Protein AF-A0A257KZY3-F1 (afdb_monomer)

Solvent-accessible surface area (backbone atoms only — not comparable to full-atom values): 5435 Å² total; per-residue (Å²): 130,85,74,51,62,69,59,46,42,52,54,41,41,76,74,54,34,38,82,58,47,60,49,78,47,78,48,75,44,79,35,75,25,55,62,60,50,50,53,60,48,55,69,30,85,82,45,31,64,61,56,70,74,43,58,68,72,57,49,52,51,52,52,52,53,51,38,60,75,66,68,57,63,90,49,66,38,82,44,75,45,83,45,77,50,75,50,60,45,71,128

Sequence (91 aa):
AAATLPASEARWRDAGLREGRSGQSTVLRQVDSFDDYWDSGAQSNTLRPMFNALPE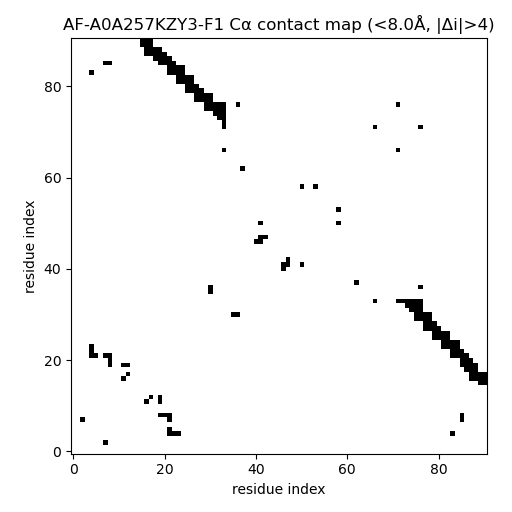PARLAVKAAVRQRLHAGDGPLPVSARATAVCGVRP

Secondary structure (DSSP, 8-state):
-PPPHHHHHHHHHHTT-EEEEEEEEEEEEEES-HHHHHHHHHT-TTTHHHHHTS-HHHHHHHHHHHHHHTT--SS-EEEEEEEEEEEEE--

Nearest PDB structures (foldseek):
  5w7k-assembly1_A  TM=6.254E-01  e=5.241E-01  Penicillium oxalicum
  2p35-assembly1_B  TM=6.653E-01  e=6.851E-01  Agrobacterium fabrum str. C58
  2p35-assembly1_A  TM=6.776E-01  e=8.957E-01  Agrobacterium fabrum str. C58
  7ebx-assembly1_A  TM=5.489E-01  e=9.340E+00  Bombyx mori

Mean predicted aligned error: 6.07 Å

Foldseek 3Di:
DDDDQVRVQVVVVVVQFPPKGKDKDKDKDKDFFLVSVVVVQCPDPVCVVVLVVDDPVVNVVVSVVVCVVQVTDGGIRIDMDMDMDMDGDHD

pLDDT: mean 89.07, std 7.34, range [48.16, 96.0]

Radius of gyration: 17.73 Å; Cα contacts (8 Å, |Δi|>4): 101; chains: 1; bounding box: 32×22×48 Å

Structure (mmCIF, N/CA/C/O backbone):
data_AF-A0A257KZY3-F1
#
_entry.id   AF-A0A257KZY3-F1
#
loop_
_atom_site.group_PDB
_atom_site.id
_atom_site.type_symbol
_atom_site.label_atom_id
_atom_site.label_alt_id
_atom_site.label_comp_id
_atom_site.label_asym_id
_atom_site.label_entity_id
_atom_site.label_seq_id
_atom_site.pdbx_PDB_ins_code
_atom_site.Cartn_x
_atom_site.Cartn_y
_atom_site.Cartn_z
_atom_site.occupancy
_atom_site.B_iso_or_equiv
_atom_site.auth_seq_id
_atom_site.auth_comp_id
_atom_site.auth_asym_id
_atom_site.auth_atom_id
_atom_site.pdbx_PDB_model_num
ATOM 1 N N . ALA A 1 1 ? 2.354 7.782 -7.655 1.00 48.16 1 ALA A N 1
ATOM 2 C CA . ALA A 1 1 ? 1.167 7.515 -8.496 1.00 48.16 1 ALA A CA 1
ATOM 3 C C . ALA A 1 1 ? 1.331 6.157 -9.171 1.00 48.16 1 ALA A C 1
ATOM 5 O O . ALA A 1 1 ? 2.452 5.837 -9.559 1.00 48.16 1 ALA A O 1
ATOM 6 N N . ALA A 1 2 ? 0.266 5.356 -9.281 1.00 58.53 2 ALA A N 1
ATOM 7 C CA . ALA A 1 2 ? 0.307 4.127 -10.076 1.00 58.53 2 ALA A CA 1
ATOM 8 C C . ALA A 1 2 ? 0.608 4.477 -11.544 1.00 58.53 2 ALA A C 1
ATOM 10 O O . ALA A 1 2 ? 0.090 5.471 -12.054 1.00 58.53 2 ALA A O 1
ATOM 11 N N . ALA A 1 3 ? 1.466 3.700 -12.207 1.00 64.56 3 ALA A N 1
ATOM 12 C CA . ALA A 1 3 ? 1.758 3.916 -13.620 1.00 64.56 3 ALA A CA 1
ATOM 13 C C . ALA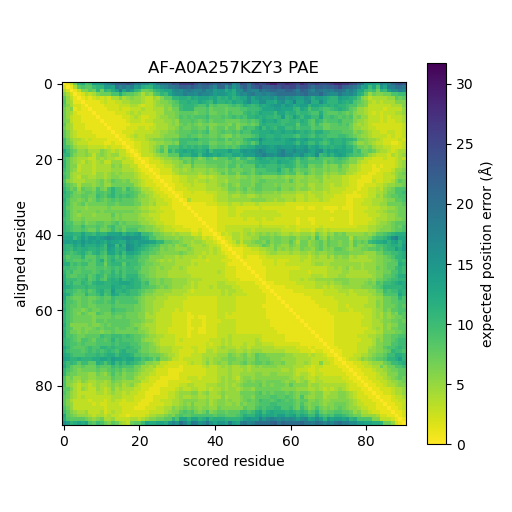 A 1 3 ? 0.509 3.631 -14.466 1.00 64.56 3 ALA A C 1
ATOM 15 O O . ALA A 1 3 ? -0.229 2.682 -14.191 1.00 64.56 3 ALA A O 1
ATOM 16 N N . THR A 1 4 ? 0.278 4.44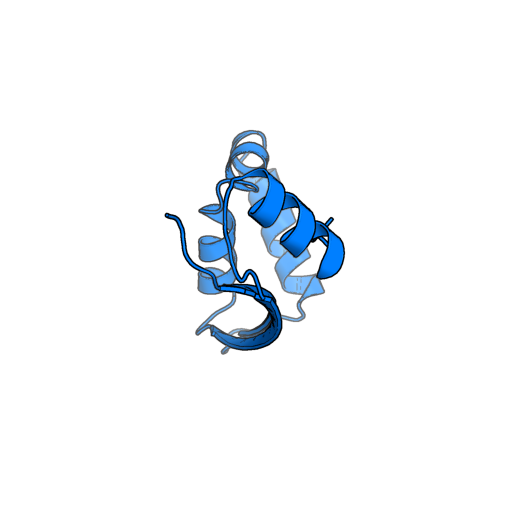0 -15.501 1.00 82.38 4 THR A N 1
ATOM 17 C CA . THR A 1 4 ? -0.724 4.116 -16.523 1.00 82.38 4 THR A CA 1
ATOM 18 C C . THR A 1 4 ? -0.297 2.856 -17.279 1.00 82.38 4 THR A C 1
ATOM 20 O O . THR A 1 4 ? 0.889 2.523 -17.308 1.00 82.38 4 THR A O 1
ATOM 23 N N . LEU A 1 5 ? -1.247 2.152 -17.903 1.00 84.12 5 LEU A N 1
ATOM 24 C CA . LEU A 1 5 ? -0.937 0.966 -18.710 1.00 84.12 5 LEU A CA 1
ATOM 25 C C . LEU A 1 5 ? 0.130 1.252 -19.791 1.00 84.12 5 LEU A C 1
ATOM 27 O O . LEU A 1 5 ? 1.133 0.541 -19.797 1.00 84.12 5 LEU A O 1
ATOM 31 N N . PRO A 1 6 ? 0.036 2.337 -20.593 1.00 83.00 6 PRO A N 1
ATOM 32 C CA . PRO A 1 6 ? 1.076 2.662 -21.574 1.00 83.00 6 PRO A CA 1
ATOM 33 C C . PRO A 1 6 ? 2.441 2.961 -20.943 1.00 83.00 6 PRO A C 1
ATOM 35 O O . PRO A 1 6 ? 3.472 2.546 -21.465 1.00 83.00 6 PRO A O 1
ATOM 38 N N . ALA A 1 7 ? 2.466 3.646 -19.794 1.00 84.81 7 ALA A N 1
ATOM 39 C CA . ALA A 1 7 ? 3.715 3.928 -19.088 1.00 84.81 7 ALA A CA 1
ATOM 40 C C . ALA A 1 7 ? 4.349 2.656 -18.501 1.00 84.81 7 ALA A C 1
ATOM 42 O O . ALA A 1 7 ? 5.572 2.556 -18.426 1.00 84.81 7 ALA A O 1
ATOM 43 N N . SER A 1 8 ? 3.530 1.686 -18.085 1.00 85.88 8 SER A N 1
ATOM 44 C CA . SER A 1 8 ? 3.987 0.365 -17.653 1.00 85.88 8 SER A CA 1
ATOM 45 C C . SER A 1 8 ? 4.620 -0.393 -18.822 1.00 85.88 8 SER A C 1
ATOM 47 O O . SER A 1 8 ? 5.762 -0.829 -18.715 1.00 85.88 8 SER A O 1
ATOM 49 N N . GLU A 1 9 ? 3.934 -0.482 -19.964 1.00 86.44 9 GLU A N 1
ATOM 50 C CA . GLU A 1 9 ? 4.443 -1.173 -21.158 1.00 86.44 9 GLU A CA 1
ATOM 51 C C . GLU A 1 9 ? 5.741 -0.568 -21.688 1.00 86.44 9 GLU A C 1
ATOM 53 O O . GLU A 1 9 ? 6.664 -1.312 -22.013 1.00 86.44 9 GLU A O 1
ATOM 58 N N . ALA A 1 10 ? 5.836 0.765 -21.735 1.00 88.06 10 ALA A N 1
ATOM 59 C CA . ALA A 1 10 ? 7.053 1.453 -22.155 1.00 88.06 10 ALA A CA 1
ATOM 60 C C . ALA A 1 10 ? 8.244 1.075 -21.262 1.00 88.06 10 ALA A C 1
ATOM 62 O O . ALA A 1 10 ? 9.266 0.624 -21.767 1.00 88.06 10 ALA A O 1
ATOM 63 N N . ARG A 1 11 ? 8.076 1.135 -19.933 1.00 90.44 11 ARG A N 1
ATOM 64 C CA . ARG A 1 11 ? 9.138 0.763 -18.982 1.00 90.44 11 ARG A CA 1
ATOM 65 C C . ARG A 1 11 ? 9.588 -0.684 -19.133 1.00 90.44 11 ARG A C 1
ATOM 67 O O . ARG A 1 11 ? 10.778 -0.965 -19.038 1.00 90.44 11 ARG A O 1
ATOM 74 N N . TRP A 1 12 ? 8.655 -1.608 -19.346 1.00 90.81 12 TRP A N 1
ATOM 75 C CA . TRP A 1 12 ? 9.008 -3.016 -19.516 1.00 90.81 12 TRP A CA 1
ATOM 76 C C . TRP A 1 12 ? 9.703 -3.285 -20.848 1.00 90.81 12 TRP A C 1
ATOM 78 O O . TRP A 1 12 ? 10.637 -4.083 -20.891 1.00 90.81 12 TRP A O 1
ATOM 88 N N . ARG A 1 13 ? 9.313 -2.577 -21.912 1.00 89.81 13 ARG A N 1
ATOM 89 C CA . ARG A 1 13 ? 10.009 -2.623 -23.201 1.00 89.81 13 ARG A CA 1
ATOM 90 C C . ARG A 1 13 ? 11.438 -2.093 -23.088 1.00 89.81 13 ARG A C 1
ATOM 92 O O . ARG A 1 13 ? 12.352 -2.753 -23.573 1.00 89.81 13 ARG A O 1
ATOM 99 N N . ASP A 1 14 ? 11.635 -0.976 -22.389 1.00 91.31 14 ASP A N 1
ATOM 100 C CA . ASP A 1 14 ? 12.964 -0.404 -22.126 1.00 91.31 14 ASP A CA 1
ATOM 101 C C . ASP A 1 14 ? 13.841 -1.359 -21.298 1.00 91.31 14 ASP A C 1
ATOM 103 O O . ASP A 1 14 ? 15.049 -1.443 -21.501 1.00 91.31 14 ASP A O 1
ATOM 107 N N . ALA A 1 15 ? 13.228 -2.151 -20.412 1.00 91.38 15 ALA A N 1
ATOM 108 C CA . ALA A 1 15 ? 13.894 -3.215 -19.659 1.00 91.38 15 ALA A CA 1
ATOM 109 C C . ALA A 1 15 ? 14.169 -4.498 -20.481 1.00 91.38 15 ALA A C 1
ATOM 111 O O . ALA A 1 15 ? 14.680 -5.482 -19.939 1.00 91.38 15 ALA A O 1
ATOM 112 N N . GLY A 1 16 ? 13.840 -4.510 -21.779 1.00 92.06 16 GLY A N 1
ATOM 113 C CA . GLY A 1 16 ? 14.103 -5.617 -22.703 1.00 92.06 16 GLY A CA 1
ATOM 114 C C . GLY A 1 16 ? 13.003 -6.679 -22.780 1.00 92.06 16 GLY A C 1
ATOM 115 O O . GLY A 1 16 ? 13.219 -7.724 -23.398 1.00 92.06 16 GLY A O 1
ATOM 116 N N . LEU A 1 17 ? 11.831 -6.441 -22.180 1.00 92.88 17 LEU A N 1
ATOM 117 C CA . LEU A 1 17 ? 10.682 -7.336 -22.305 1.00 92.88 17 LEU A CA 1
ATOM 118 C C . LEU A 1 17 ? 10.080 -7.214 -23.715 1.00 92.88 17 LEU A C 1
ATOM 120 O O . LEU A 1 17 ? 9.613 -6.145 -24.117 1.00 92.88 17 LEU A O 1
ATOM 124 N N . ARG A 1 18 ? 10.076 -8.316 -24.469 1.00 89.44 18 ARG A N 1
ATOM 125 C CA . ARG A 1 18 ? 9.440 -8.416 -25.790 1.00 89.44 18 ARG A CA 1
ATOM 126 C C . ARG A 1 18 ? 8.005 -8.912 -25.655 1.00 89.44 18 ARG A C 1
ATOM 128 O O . ARG A 1 18 ? 7.657 -9.550 -24.665 1.00 89.44 18 ARG A O 1
ATOM 135 N N . GLU A 1 19 ? 7.173 -8.595 -26.649 1.00 85.94 19 GLU A N 1
ATOM 136 C CA . GLU A 1 19 ? 5.754 -9.004 -26.689 1.00 85.94 19 GLU A CA 1
ATOM 137 C C . GLU A 1 19 ? 4.966 -8.588 -25.428 1.00 85.94 19 GLU A C 1
ATOM 139 O O . GLU A 1 19 ? 4.025 -9.253 -24.995 1.00 85.94 19 GLU A O 1
ATOM 144 N N . GLY A 1 20 ? 5.383 -7.470 -24.823 1.00 82.62 20 GLY A N 1
ATOM 145 C CA . GLY A 1 20 ? 4.824 -6.957 -23.582 1.00 82.62 20 GLY A CA 1
ATOM 146 C C . GLY A 1 20 ? 3.360 -6.547 -23.735 1.00 82.62 20 GLY A C 1
ATOM 147 O O . GLY A 1 20 ? 3.042 -5.716 -24.584 1.00 82.62 20 GLY A O 1
ATOM 148 N N . ARG A 1 21 ? 2.484 -7.083 -22.883 1.00 86.81 21 ARG A N 1
ATOM 149 C CA . ARG A 1 21 ? 1.083 -6.660 -22.737 1.00 86.81 21 ARG A CA 1
ATOM 150 C C . ARG A 1 21 ? 0.804 -6.323 -21.284 1.00 86.81 21 ARG A C 1
ATOM 152 O O . ARG A 1 21 ? 1.181 -7.097 -20.399 1.00 86.81 21 ARG A O 1
ATOM 159 N N . SER A 1 22 ? 0.114 -5.214 -21.040 1.00 89.38 22 SER A N 1
ATOM 160 C CA . SER A 1 22 ? -0.363 -4.848 -19.707 1.00 89.38 22 SER A CA 1
ATOM 161 C C . SER A 1 22 ? -1.889 -4.857 -19.630 1.00 89.38 22 SER A C 1
ATOM 163 O O . SER A 1 22 ? -2.582 -4.470 -20.565 1.00 89.38 22 SER A O 1
ATOM 165 N N . GLY A 1 23 ? -2.425 -5.263 -18.482 1.00 89.56 23 GLY A N 1
ATOM 166 C CA . GLY A 1 23 ? -3.856 -5.231 -18.187 1.00 89.56 23 GLY A CA 1
ATOM 167 C C . GLY A 1 23 ? -4.118 -4.717 -16.778 1.00 89.56 23 GLY A C 1
ATOM 168 O O . GLY A 1 23 ? -3.277 -4.865 -15.891 1.00 89.56 23 GLY A O 1
ATOM 169 N N . GLN A 1 24 ? -5.277 -4.094 -16.571 1.00 92.19 24 GLN A N 1
ATOM 170 C CA . GLN A 1 24 ? -5.739 -3.697 -15.243 1.00 92.19 24 GLN A CA 1
ATOM 171 C C . GLN A 1 24 ? -6.842 -4.628 -14.764 1.00 92.19 24 GLN A C 1
ATOM 173 O O . GLN A 1 24 ? -7.743 -4.981 -15.520 1.00 92.19 24 GLN A O 1
ATOM 178 N N . SER A 1 25 ? -6.788 -4.980 -13.487 1.00 90.81 25 SER A N 1
ATOM 179 C CA . SER A 1 25 ? -7.850 -5.705 -12.805 1.00 90.81 25 SER A CA 1
ATOM 180 C C . SER A 1 25 ? -8.156 -5.052 -11.463 1.00 90.81 25 SER A C 1
ATOM 182 O O . SER A 1 25 ? -7.292 -4.446 -10.821 1.00 90.81 25 SER A O 1
ATOM 184 N N . THR A 1 26 ? -9.412 -5.165 -11.043 1.00 93.31 26 THR A N 1
ATOM 185 C CA . THR A 1 26 ? -9.811 -4.851 -9.674 1.00 93.31 26 THR A CA 1
ATOM 186 C C . THR A 1 26 ? -9.801 -6.149 -8.888 1.00 93.31 26 THR A C 1
ATOM 188 O O . THR A 1 26 ? -10.528 -7.083 -9.215 1.00 93.31 26 THR A O 1
ATOM 191 N N . VAL A 1 27 ? -8.974 -6.203 -7.854 1.00 92.06 27 VAL A N 1
ATOM 192 C CA . VAL A 1 27 ? -8.952 -7.300 -6.892 1.00 92.06 27 VAL A CA 1
ATOM 193 C C . VAL A 1 27 ? -9.839 -6.898 -5.728 1.00 92.06 27 VAL A C 1
ATOM 195 O O . VAL A 1 27 ? -9.643 -5.828 -5.154 1.00 92.06 27 VAL A O 1
ATOM 198 N N . LEU A 1 28 ? -10.800 -7.750 -5.386 1.00 92.31 28 LEU A N 1
ATOM 199 C CA . LEU A 1 28 ? -11.600 -7.632 -4.174 1.00 92.31 28 LEU A CA 1
ATOM 200 C C . LEU A 1 28 ? -11.197 -8.759 -3.225 1.00 92.31 28 LEU A C 1
ATOM 202 O O . LEU A 1 28 ? -11.114 -9.917 -3.634 1.00 92.31 28 LEU A O 1
ATOM 206 N N . ARG A 1 29 ? -10.953 -8.420 -1.964 1.00 92.19 29 ARG A N 1
ATOM 207 C CA . ARG A 1 29 ? -10.616 -9.372 -0.909 1.00 92.19 29 ARG A CA 1
ATOM 208 C C . ARG A 1 29 ? -11.431 -9.062 0.338 1.00 92.19 29 ARG A C 1
ATOM 210 O O . ARG A 1 29 ? -11.621 -7.897 0.668 1.00 92.19 29 ARG A O 1
ATOM 217 N N . GLN A 1 30 ? -11.865 -10.106 1.031 1.00 92.94 30 GLN A N 1
ATOM 218 C CA . GLN A 1 30 ? -12.313 -9.999 2.415 1.00 92.94 30 GLN A CA 1
ATOM 219 C C . GLN A 1 30 ? -11.110 -10.272 3.314 1.00 92.94 30 GLN A C 1
ATOM 221 O O . GLN A 1 30 ? -10.444 -11.294 3.140 1.00 92.94 30 GLN A O 1
ATOM 226 N N . VAL A 1 31 ? -10.794 -9.344 4.209 1.00 92.56 31 VAL A N 1
ATOM 227 C CA . VAL A 1 31 ? -9.890 -9.619 5.331 1.00 92.56 31 VAL A CA 1
ATOM 228 C C . VAL A 1 31 ? -10.727 -9.888 6.576 1.00 92.56 31 VAL A C 1
ATOM 230 O O . VAL A 1 31 ? -11.824 -9.343 6.703 1.00 92.56 31 VAL A O 1
ATOM 233 N N . ASP A 1 32 ? -10.222 -10.723 7.475 1.00 93.69 32 ASP A N 1
ATOM 234 C CA . ASP A 1 32 ? -11.008 -11.217 8.608 1.00 93.69 32 ASP A CA 1
ATOM 235 C C . ASP A 1 32 ? -11.293 -10.120 9.644 1.00 93.69 32 ASP A C 1
ATOM 237 O O . ASP A 1 32 ? -12.354 -10.119 10.268 1.00 93.69 32 ASP A O 1
ATOM 241 N N . SER A 1 33 ? -10.392 -9.140 9.770 1.00 95.06 33 SER A N 1
ATOM 242 C CA . SER A 1 33 ? -10.552 -8.003 10.674 1.00 95.06 33 SER A CA 1
ATOM 243 C C . SER A 1 33 ? -9.829 -6.736 10.195 1.00 95.06 33 SER A C 1
ATOM 245 O O . SER A 1 33 ? -8.987 -6.753 9.290 1.00 95.06 33 SER A O 1
ATOM 247 N N . PHE A 1 34 ? -10.130 -5.604 10.841 1.00 94.94 34 PHE A N 1
ATOM 248 C CA . PHE A 1 34 ? -9.368 -4.366 10.658 1.00 94.94 34 PHE A CA 1
ATOM 249 C C . PHE A 1 34 ? -7.896 -4.512 11.066 1.00 94.94 34 PHE A C 1
ATOM 251 O O . PHE A 1 34 ? -7.029 -3.905 10.436 1.00 94.94 34 PHE A O 1
ATOM 258 N N . ASP A 1 35 ? -7.612 -5.294 12.107 1.00 93.62 35 ASP A N 1
ATOM 259 C CA . ASP A 1 35 ? -6.250 -5.473 12.602 1.00 93.62 35 ASP A CA 1
ATOM 260 C C . ASP A 1 35 ? -5.399 -6.253 11.595 1.00 93.62 35 ASP A C 1
ATOM 262 O O . ASP A 1 35 ? -4.292 -5.815 11.285 1.00 93.62 35 ASP A O 1
ATOM 266 N N . ASP A 1 36 ? -5.956 -7.287 10.958 1.00 92.31 36 ASP A N 1
ATOM 267 C CA . ASP A 1 36 ? -5.273 -8.015 9.879 1.00 92.31 36 ASP A CA 1
ATOM 268 C C . ASP A 1 36 ? -4.978 -7.111 8.675 1.00 92.31 36 ASP A C 1
ATOM 270 O O . ASP A 1 36 ? -3.892 -7.152 8.086 1.00 92.31 36 ASP A O 1
ATOM 274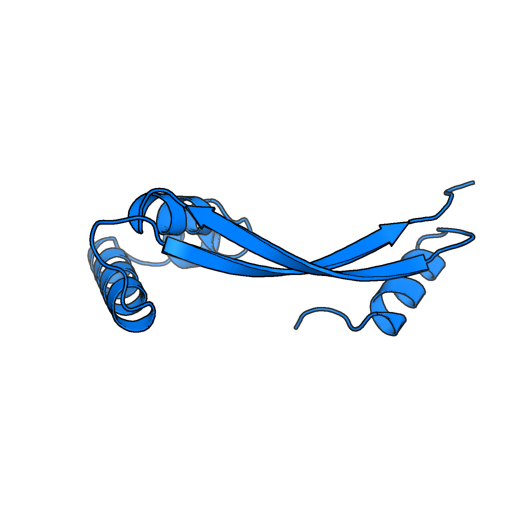 N N . TYR A 1 37 ? -5.931 -6.244 8.308 1.00 91.69 37 TYR A N 1
ATOM 275 C CA . TYR A 1 37 ? -5.704 -5.221 7.287 1.00 91.69 37 TYR A CA 1
ATOM 276 C C . TYR A 1 37 ? -4.572 -4.269 7.687 1.00 91.69 37 TYR A C 1
ATOM 278 O O . TYR A 1 37 ? -3.661 -4.022 6.890 1.00 91.69 37 TYR A O 1
ATOM 286 N N . TRP A 1 38 ? -4.613 -3.745 8.912 1.00 91.88 38 TRP A N 1
ATOM 287 C CA . TRP A 1 38 ? -3.627 -2.800 9.421 1.00 91.88 38 TRP A CA 1
ATOM 288 C C . TRP A 1 38 ? -2.218 -3.400 9.436 1.00 91.88 38 TRP A C 1
ATOM 290 O O . TRP A 1 38 ? -1.275 -2.781 8.933 1.00 91.88 38 TRP A O 1
ATOM 300 N N . ASP A 1 39 ? -2.083 -4.626 9.934 1.00 89.81 39 ASP A N 1
ATOM 301 C CA . ASP A 1 39 ? -0.806 -5.325 10.043 1.00 89.81 39 ASP A CA 1
ATOM 302 C C . ASP A 1 39 ? -0.234 -5.677 8.666 1.00 89.81 39 ASP A C 1
ATOM 304 O O . ASP A 1 39 ? 0.974 -5.531 8.444 1.00 89.81 39 ASP A O 1
ATOM 308 N N . SER A 1 40 ? -1.091 -6.005 7.689 1.00 86.56 40 SER A N 1
ATOM 309 C CA . SER A 1 40 ? -0.660 -6.188 6.295 1.00 86.56 40 SER A CA 1
ATOM 310 C C . SER A 1 40 ? -0.029 -4.915 5.709 1.00 86.56 40 SER A C 1
ATOM 312 O O . SER A 1 40 ? 0.971 -4.975 4.989 1.00 86.56 40 SER A O 1
ATOM 314 N N . GLY A 1 41 ? -0.566 -3.741 6.060 1.00 82.19 41 GLY A N 1
ATOM 315 C CA . GLY A 1 41 ? -0.037 -2.442 5.649 1.00 82.19 41 GLY A CA 1
ATOM 316 C C . GLY A 1 41 ? 1.243 -2.058 6.391 1.00 82.19 41 GLY A C 1
ATOM 317 O O . GLY A 1 41 ? 2.162 -1.506 5.784 1.00 82.19 41 GLY A O 1
ATOM 318 N N . ALA A 1 42 ? 1.345 -2.383 7.682 1.00 76.50 42 ALA A N 1
ATOM 319 C CA . ALA A 1 42 ? 2.518 -2.095 8.510 1.00 76.50 42 ALA A CA 1
ATOM 320 C C . ALA A 1 42 ? 3.786 -2.819 8.028 1.00 76.50 42 ALA A C 1
ATOM 322 O O . ALA A 1 42 ? 4.895 -2.301 8.180 1.00 76.50 42 ALA A O 1
ATOM 323 N N . GLN A 1 43 ? 3.626 -3.981 7.392 1.00 77.38 43 GLN A N 1
ATOM 324 C CA . GLN A 1 43 ? 4.722 -4.748 6.796 1.00 77.38 43 GLN A CA 1
ATOM 325 C C . GLN A 1 43 ? 5.154 -4.234 5.410 1.00 77.38 43 GLN A C 1
ATOM 327 O O . GLN A 1 43 ? 6.181 -4.667 4.885 1.00 77.38 43 GLN A O 1
ATOM 332 N N . SER A 1 44 ? 4.422 -3.287 4.815 1.00 82.75 44 SER A N 1
ATOM 333 C CA . SER A 1 44 ? 4.756 -2.711 3.510 1.00 82.75 44 SER A CA 1
ATOM 334 C C . SER A 1 44 ? 6.111 -2.005 3.529 1.00 82.75 44 SER A C 1
ATOM 336 O O . SER A 1 44 ? 6.344 -1.108 4.340 1.00 82.75 44 SER A O 1
ATOM 338 N N . ASN A 1 45 ? 6.977 -2.310 2.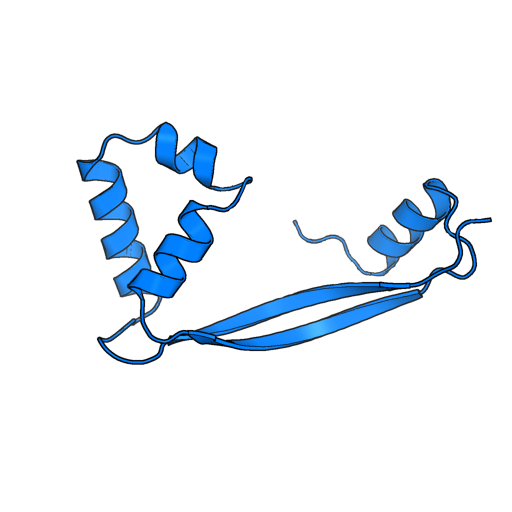557 1.00 84.75 45 ASN A N 1
ATOM 339 C CA . ASN A 1 45 ? 8.255 -1.608 2.373 1.00 84.75 45 ASN A CA 1
ATOM 340 C C . ASN A 1 45 ? 8.086 -0.089 2.189 1.00 84.75 45 ASN A C 1
ATOM 342 O O . ASN A 1 45 ? 8.998 0.668 2.509 1.00 84.75 45 ASN A O 1
ATOM 346 N N . THR A 1 46 ? 6.930 0.358 1.694 1.00 85.06 46 THR A N 1
ATOM 347 C CA . THR A 1 46 ? 6.632 1.781 1.495 1.00 85.06 46 THR A CA 1
ATOM 348 C C . THR A 1 46 ? 6.214 2.475 2.790 1.00 85.06 46 THR A C 1
ATOM 350 O O . THR A 1 46 ? 6.625 3.606 3.028 1.00 85.06 46 THR A O 1
ATOM 353 N N . LEU A 1 47 ? 5.401 1.821 3.625 1.00 86.94 47 LEU A N 1
ATOM 354 C CA . LEU A 1 47 ? 4.817 2.440 4.824 1.00 86.94 47 LEU A CA 1
ATOM 355 C C . LEU A 1 47 ? 5.650 2.202 6.086 1.00 86.94 47 LEU A C 1
ATOM 357 O O . LEU A 1 47 ? 5.661 3.044 6.981 1.00 86.94 47 LEU A O 1
ATOM 361 N N . ARG A 1 48 ? 6.394 1.094 6.150 1.00 87.94 48 ARG A N 1
ATOM 362 C CA . ARG A 1 48 ? 7.219 0.723 7.306 1.00 87.94 48 ARG A CA 1
ATOM 363 C C . ARG A 1 48 ? 8.175 1.839 7.755 1.00 87.94 48 ARG A C 1
ATOM 365 O O . ARG A 1 48 ? 8.200 2.107 8.953 1.00 87.94 48 ARG A O 1
ATOM 372 N N . PRO A 1 49 ? 8.913 2.545 6.870 1.00 90.19 49 PRO A N 1
ATOM 373 C CA . PRO A 1 49 ? 9.763 3.658 7.300 1.00 90.19 49 PRO A CA 1
ATOM 374 C C . PRO A 1 49 ? 8.976 4.796 7.962 1.00 90.19 49 PRO A C 1
ATOM 376 O O . PRO A 1 49 ? 9.435 5.363 8.947 1.00 90.19 49 PRO A O 1
ATOM 379 N N . MET A 1 50 ? 7.772 5.096 7.461 1.00 89.50 50 MET A N 1
ATOM 380 C CA . MET A 1 50 ? 6.907 6.136 8.027 1.00 89.50 50 MET A CA 1
ATOM 381 C C . MET A 1 50 ? 6.413 5.741 9.420 1.00 89.50 50 MET A C 1
ATOM 383 O O . MET A 1 50 ? 6.444 6.55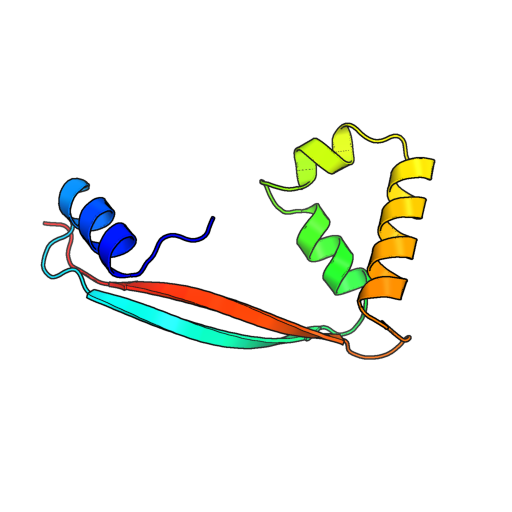6 10.335 1.00 89.50 50 MET A O 1
ATOM 387 N N . PHE A 1 51 ? 6.012 4.481 9.608 1.00 88.50 51 PHE A N 1
ATOM 388 C CA . PHE A 1 51 ? 5.613 3.986 10.926 1.00 88.50 51 PHE A CA 1
ATOM 389 C C . PHE A 1 51 ? 6.777 3.938 11.914 1.00 88.50 51 PHE A C 1
ATOM 391 O O . PHE A 1 51 ? 6.578 4.251 13.081 1.00 88.50 51 PHE A O 1
ATOM 398 N N . ASN A 1 52 ? 7.985 3.596 11.465 1.00 89.31 52 ASN A N 1
ATOM 399 C CA . ASN A 1 52 ? 9.173 3.579 12.322 1.00 89.31 52 ASN A CA 1
ATOM 400 C C . ASN A 1 52 ? 9.607 4.981 12.773 1.00 89.31 52 ASN A C 1
ATOM 402 O O . ASN A 1 52 ? 10.223 5.112 13.824 1.00 89.31 52 ASN A O 1
ATOM 406 N N . ALA A 1 53 ? 9.290 6.018 11.995 1.00 92.88 53 ALA A N 1
ATOM 407 C CA . ALA A 1 53 ? 9.573 7.404 12.359 1.00 92.88 53 ALA A CA 1
ATOM 408 C C . ALA A 1 53 ? 8.598 7.969 13.410 1.00 92.88 53 ALA A C 1
ATOM 410 O O . ALA A 1 53 ? 8.867 9.020 13.990 1.00 92.88 53 ALA A O 1
ATOM 411 N N . LEU A 1 54 ? 7.463 7.303 13.648 1.00 92.69 54 LEU A N 1
ATOM 412 C CA . LEU A 1 54 ? 6.443 7.758 14.587 1.00 92.69 54 LEU A CA 1
ATOM 413 C C . LEU A 1 54 ? 6.607 7.083 15.958 1.00 92.69 54 LEU A C 1
ATOM 415 O O . LEU A 1 54 ? 6.730 5.856 16.021 1.00 92.69 54 LEU A O 1
ATOM 419 N N . PRO A 1 55 ? 6.517 7.841 17.067 1.00 93.81 55 PRO A N 1
ATOM 420 C CA . PRO A 1 55 ? 6.414 7.249 18.393 1.00 93.81 55 PRO A CA 1
ATOM 421 C C . PRO A 1 55 ? 5.098 6.470 18.532 1.00 93.81 55 PRO A C 1
ATOM 423 O O . PRO A 1 55 ? 4.102 6.764 17.863 1.00 93.81 55 PRO A O 1
ATOM 426 N N . GLU A 1 56 ? 5.079 5.481 19.423 1.00 92.31 56 GLU A N 1
ATOM 427 C CA . GLU A 1 56 ? 3.949 4.558 19.589 1.00 92.31 56 GLU A CA 1
ATOM 428 C C . GLU A 1 56 ? 2.584 5.250 19.787 1.00 92.31 56 GLU A C 1
ATOM 430 O O . GLU A 1 56 ? 1.647 4.891 19.067 1.00 92.31 56 GLU A O 1
ATOM 435 N N . PRO A 1 57 ? 2.441 6.302 20.623 1.00 95.50 57 PRO A N 1
ATOM 436 C CA . PRO A 1 57 ? 1.157 6.990 20.773 1.00 95.50 57 PRO A CA 1
ATOM 437 C C . PRO A 1 57 ? 0.642 7.598 19.461 1.00 95.50 57 PRO A C 1
ATOM 439 O O . PRO A 1 57 ? -0.551 7.539 19.165 1.00 95.50 57 PRO A O 1
ATOM 442 N N . ALA A 1 58 ? 1.543 8.136 18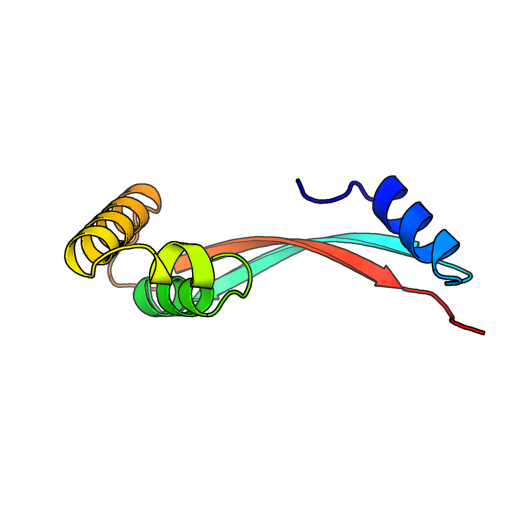.631 1.00 95.31 58 ALA A N 1
ATOM 443 C CA . ALA A 1 58 ? 1.180 8.692 17.332 1.00 95.31 58 ALA A CA 1
ATOM 444 C C . ALA A 1 58 ? 0.753 7.590 16.354 1.00 95.31 58 ALA A C 1
ATOM 446 O O . ALA A 1 58 ? -0.211 7.766 15.609 1.00 95.31 58 ALA A O 1
ATOM 447 N N . ARG A 1 59 ? 1.407 6.421 16.387 1.00 92.31 59 ARG A N 1
ATOM 448 C CA . ARG A 1 59 ? 0.995 5.263 15.578 1.00 92.31 59 ARG A CA 1
ATOM 449 C C . ARG A 1 59 ? -0.408 4.782 15.941 1.00 92.31 59 ARG A C 1
ATOM 451 O O . ARG A 1 59 ? -1.192 4.499 15.037 1.00 92.31 59 ARG A O 1
ATOM 458 N N . LEU A 1 60 ? -0.733 4.717 17.232 1.00 94.12 60 LEU A N 1
ATOM 459 C CA . LEU A 1 60 ? -2.067 4.330 17.701 1.00 94.12 60 LEU A CA 1
ATOM 460 C C . LEU A 1 60 ? -3.134 5.342 17.266 1.00 94.12 60 LEU A C 1
ATOM 462 O O . LEU A 1 60 ? -4.198 4.940 16.796 1.00 94.12 60 LEU A O 1
ATOM 466 N N . ALA A 1 61 ? -2.831 6.641 17.333 1.00 95.81 61 ALA A N 1
ATOM 467 C CA . ALA A 1 61 ? -3.730 7.687 16.848 1.00 95.81 61 ALA A CA 1
ATOM 468 C C . ALA A 1 61 ? -4.002 7.563 15.338 1.00 95.81 61 ALA A C 1
ATOM 470 O O . ALA A 1 61 ? -5.153 7.644 14.906 1.00 95.81 61 ALA A O 1
ATOM 471 N N . VAL A 1 62 ? -2.968 7.296 14.530 1.00 94.12 62 VAL A N 1
ATOM 472 C CA . VAL A 1 62 ? -3.130 7.058 13.086 1.00 94.12 62 VAL A CA 1
ATOM 473 C C . VAL A 1 62 ? -3.956 5.794 12.830 1.00 94.12 62 VAL A C 1
ATOM 475 O O . VAL A 1 62 ? -4.866 5.833 12.003 1.00 94.12 62 VAL A O 1
ATOM 478 N N . LYS A 1 63 ? -3.701 4.698 13.558 1.00 94.31 63 LYS A N 1
ATOM 479 C CA . LYS A 1 63 ? -4.490 3.457 13.460 1.00 94.31 63 LYS A CA 1
ATOM 480 C C . LYS A 1 63 ? -5.973 3.721 13.736 1.00 94.31 63 LYS A C 1
ATOM 482 O O . LYS A 1 63 ? -6.822 3.318 12.942 1.00 94.31 63 LYS A O 1
ATOM 487 N N . ALA A 1 64 ? -6.287 4.448 14.808 1.00 95.62 64 ALA A N 1
ATOM 488 C CA . ALA A 1 64 ? -7.658 4.808 15.162 1.00 95.62 64 ALA A CA 1
ATOM 489 C C . ALA A 1 64 ? -8.330 5.683 14.088 1.00 95.62 64 ALA A C 1
ATOM 491 O O . ALA A 1 64 ? -9.458 5.401 13.680 1.00 95.62 64 ALA A O 1
ATOM 492 N N . ALA A 1 65 ? -7.627 6.695 13.573 1.00 96.00 65 ALA A N 1
ATOM 493 C CA . ALA A 1 65 ? -8.141 7.561 12.512 1.00 96.00 65 ALA A CA 1
ATOM 494 C C . ALA A 1 65 ? -8.424 6.785 11.213 1.00 96.00 65 ALA A C 1
ATOM 496 O O . ALA A 1 65 ? -9.433 7.017 10.545 1.00 96.00 65 ALA A O 1
ATOM 497 N N . VAL A 1 66 ? -7.560 5.830 10.862 1.00 94.06 66 VAL A N 1
ATOM 498 C CA . VAL A 1 66 ? -7.746 4.965 9.689 1.00 94.06 66 VAL A CA 1
ATOM 499 C C . VAL A 1 66 ? -8.937 4.030 9.893 1.00 94.06 66 VAL A C 1
ATOM 501 O O . VAL A 1 66 ? -9.761 3.915 8.987 1.00 94.06 66 VAL A O 1
ATOM 504 N N . ARG A 1 67 ? -9.099 3.443 11.087 1.00 95.00 67 ARG A N 1
ATOM 505 C CA . ARG A 1 67 ? -10.275 2.626 11.433 1.00 95.00 67 ARG A CA 1
ATOM 506 C C . ARG A 1 67 ? -11.578 3.401 11.242 1.00 95.00 67 ARG A C 1
ATOM 508 O O . ARG A 1 67 ? -12.499 2.904 10.599 1.00 95.00 67 ARG A O 1
ATOM 515 N N . GLN A 1 68 ? -11.627 4.635 11.746 1.00 95.69 68 GLN A N 1
ATOM 516 C CA . GLN A 1 68 ? -12.784 5.519 11.597 1.00 95.69 68 GLN A CA 1
ATOM 517 C C . GLN A 1 68 ? -13.061 5.859 10.133 1.00 95.69 68 GLN A C 1
ATOM 519 O O . GLN A 1 68 ? -14.201 5.767 9.687 1.00 95.69 68 GLN A O 1
ATOM 524 N N . ARG A 1 69 ? -12.023 6.205 9.364 1.00 93.88 69 ARG A N 1
ATOM 525 C CA . ARG A 1 69 ? -12.161 6.569 7.948 1.00 93.88 69 ARG A CA 1
ATOM 526 C C . ARG A 1 69 ? -12.653 5.413 7.079 1.00 93.88 69 ARG A C 1
ATOM 528 O O . ARG A 1 69 ? -13.331 5.649 6.085 1.00 93.88 69 ARG A O 1
ATOM 535 N N . LEU A 1 70 ? -12.295 4.184 7.436 1.00 91.25 70 LEU A N 1
ATOM 536 C CA . LEU A 1 70 ? -12.751 2.978 6.749 1.00 91.25 70 LEU A CA 1
ATOM 537 C C . LEU A 1 70 ? -14.108 2.477 7.256 1.00 91.25 70 LEU A C 1
ATOM 539 O O . LEU A 1 70 ? -14.611 1.497 6.716 1.00 91.25 70 LEU A O 1
ATOM 543 N N . HIS A 1 71 ? -14.692 3.120 8.276 1.00 92.12 71 HIS A N 1
ATOM 544 C CA . HIS A 1 71 ? -15.894 2.648 8.969 1.00 92.12 71 HIS A CA 1
ATOM 545 C C . HIS A 1 71 ? -15.783 1.173 9.393 1.00 92.12 71 HIS A C 1
ATOM 547 O O . HIS A 1 71 ? -16.749 0.415 9.322 1.00 92.12 71 HIS A O 1
ATOM 553 N N . ALA A 1 72 ? -14.585 0.752 9.803 1.00 93.19 72 ALA A N 1
ATOM 554 C CA . ALA A 1 72 ? -14.314 -0.647 10.087 1.00 93.19 72 ALA A CA 1
ATOM 555 C C . ALA A 1 72 ? -14.907 -1.052 11.447 1.00 93.19 72 ALA A C 1
ATOM 557 O O . ALA A 1 72 ? -14.478 -0.562 12.499 1.00 93.19 72 ALA A O 1
ATOM 558 N N . GLY A 1 73 ? -15.891 -1.953 11.402 1.00 90.94 73 GLY A N 1
ATOM 559 C CA . GLY A 1 73 ? -16.471 -2.604 12.577 1.00 90.94 73 GLY A CA 1
ATOM 560 C C . GLY A 1 73 ? -15.560 -3.691 13.153 1.00 90.94 73 GLY A C 1
ATOM 561 O O . GLY A 1 73 ? -14.346 -3.665 12.955 1.00 90.94 73 GLY A O 1
ATOM 562 N N . ASP A 1 74 ? -16.150 -4.641 13.875 1.00 91.31 74 ASP A N 1
ATOM 563 C CA . ASP A 1 74 ? -15.428 -5.783 14.464 1.00 91.31 74 ASP A CA 1
ATOM 564 C C . ASP A 1 74 ?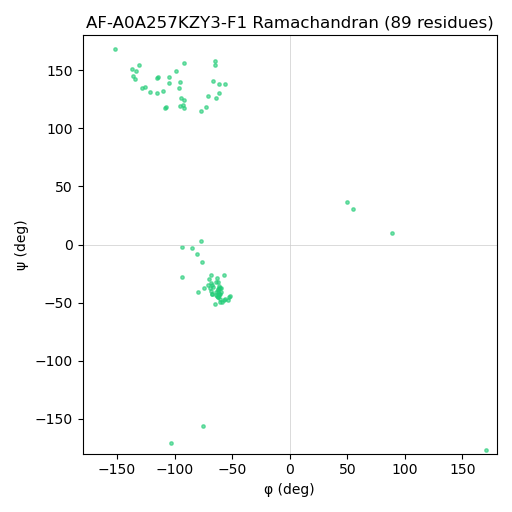 -15.432 -7.035 13.567 1.00 91.31 74 ASP A C 1
ATOM 566 O O . ASP A 1 74 ? -14.849 -8.054 13.919 1.00 91.31 74 ASP A O 1
ATOM 570 N N . GLY A 1 75 ? -16.103 -6.970 12.413 1.00 91.12 75 GLY A N 1
ATOM 571 C CA . GLY A 1 75 ? -16.200 -8.068 11.452 1.00 91.12 75 GLY A CA 1
ATOM 572 C C . GLY A 1 75 ? -15.291 -7.908 10.227 1.00 91.12 75 GLY A C 1
ATOM 573 O O . GLY A 1 75 ? -14.477 -6.979 10.169 1.00 91.12 75 GLY A O 1
ATOM 574 N N . PRO A 1 76 ? -15.476 -8.779 9.218 1.00 93.19 76 PRO A N 1
ATOM 575 C CA . PRO A 1 76 ? -14.684 -8.762 7.998 1.00 93.19 76 PRO A CA 1
ATOM 576 C C . PRO A 1 76 ? -14.724 -7.412 7.284 1.00 93.19 76 PRO A C 1
ATOM 578 O O . PRO A 1 76 ? -15.779 -6.782 7.157 1.00 93.19 76 PRO A O 1
ATOM 581 N N . LEU A 1 77 ? -13.565 -6.984 6.787 1.00 92.88 77 LEU A N 1
ATOM 582 C CA . LEU A 1 77 ? -13.409 -5.722 6.075 1.00 92.88 77 LEU A CA 1
ATOM 583 C C . LEU A 1 77 ? -13.183 -5.993 4.575 1.00 92.88 77 LEU A C 1
ATOM 585 O O . LEU A 1 77 ? -12.166 -6.588 4.200 1.00 92.88 77 LEU A O 1
ATOM 589 N N . PRO A 1 78 ? -14.086 -5.538 3.685 1.00 91.94 78 PRO A N 1
ATOM 590 C CA . PRO A 1 78 ? -13.862 -5.616 2.250 1.00 91.94 78 PRO A CA 1
ATOM 591 C C . PRO A 1 78 ? -12.782 -4.620 1.824 1.00 91.94 78 PRO A C 1
ATOM 593 O O . PRO A 1 78 ? -12.880 -3.418 2.068 1.00 91.94 78 PRO A O 1
ATOM 596 N N . VAL A 1 79 ? -11.774 -5.111 1.112 1.00 90.19 79 VAL A N 1
ATOM 597 C CA . VAL A 1 79 ? -10.693 -4.300 0.551 1.00 90.19 79 VAL A CA 1
ATOM 598 C C . VAL A 1 79 ? -10.667 -4.496 -0.954 1.00 90.19 79 VAL A C 1
ATOM 600 O O . VAL A 1 79 ? -10.671 -5.624 -1.447 1.00 90.19 79 VAL A O 1
ATOM 603 N N . SER A 1 80 ? -10.612 -3.388 -1.692 1.00 90.88 80 SER A N 1
ATOM 604 C CA . SER A 1 80 ? -10.392 -3.418 -3.135 1.00 90.88 80 SER A CA 1
ATOM 605 C C . SER A 1 80 ? -9.072 -2.754 -3.497 1.00 90.88 80 SER A C 1
ATOM 607 O O . SER A 1 80 ? -8.661 -1.764 -2.891 1.00 90.88 80 SER A O 1
ATOM 609 N N . ALA A 1 81 ? -8.398 -3.308 -4.495 1.00 89.00 81 ALA A N 1
ATOM 610 C CA . ALA A 1 81 ? -7.180 -2.748 -5.048 1.00 89.00 81 ALA A CA 1
ATOM 611 C C . ALA A 1 81 ? -7.229 -2.810 -6.571 1.00 89.00 81 ALA A C 1
ATOM 613 O O . ALA A 1 81 ? -7.740 -3.766 -7.154 1.00 89.00 81 ALA A O 1
ATOM 614 N N . ARG A 1 82 ? -6.654 -1.800 -7.224 1.00 91.75 82 ARG A N 1
ATOM 615 C CA . ARG A 1 82 ? -6.392 -1.852 -8.661 1.00 91.75 82 ARG A CA 1
ATOM 616 C C . ARG A 1 82 ? -4.987 -2.392 -8.873 1.00 91.75 82 ARG A C 1
ATOM 618 O O . ARG A 1 82 ? -4.020 -1.762 -8.447 1.00 91.75 82 ARG A O 1
ATOM 625 N N . ALA A 1 83 ? -4.889 -3.532 -9.537 1.00 89.75 83 ALA A N 1
ATOM 626 C CA . ALA A 1 83 ? -3.627 -4.140 -9.916 1.00 89.75 83 ALA A CA 1
ATOM 627 C C . ALA A 1 83 ? -3.379 -3.944 -11.415 1.00 89.75 83 ALA A C 1
ATOM 629 O O . ALA A 1 83 ? -4.309 -3.978 -12.221 1.00 89.75 83 ALA A O 1
ATOM 630 N N . THR A 1 84 ? -2.112 -3.7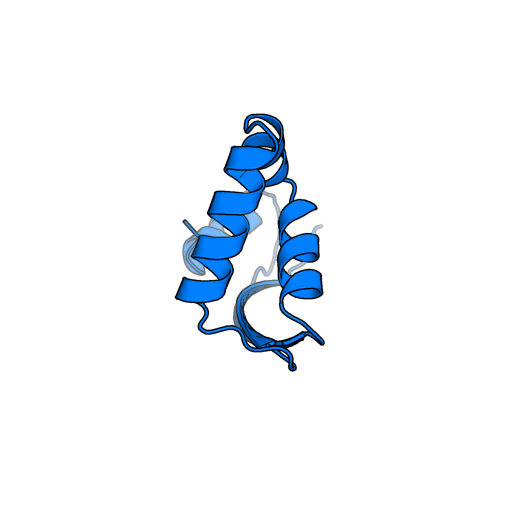50 -11.776 1.00 90.56 84 THR A N 1
ATOM 631 C CA . THR A 1 84 ? -1.651 -3.821 -13.164 1.00 90.56 84 THR A CA 1
ATOM 632 C C . THR A 1 84 ? -0.852 -5.108 -13.314 1.00 90.56 84 THR A C 1
ATOM 634 O O . THR A 1 84 ? 0.171 -5.273 -12.653 1.00 90.56 84 THR A O 1
ATOM 637 N N . ALA A 1 85 ? -1.315 -6.009 -14.172 1.00 90.31 85 ALA A N 1
ATOM 638 C CA . ALA A 1 85 ? -0.584 -7.206 -14.563 1.00 90.31 85 ALA A CA 1
ATOM 639 C C . ALA A 1 85 ? 0.181 -6.931 -15.861 1.00 90.31 85 ALA A C 1
ATOM 641 O O . ALA A 1 85 ? -0.352 -6.279 -16.760 1.00 90.31 85 ALA A O 1
ATOM 642 N N . VAL A 1 86 ? 1.410 -7.437 -15.964 1.00 90.50 86 VAL A N 1
ATOM 643 C CA . VAL A 1 86 ? 2.234 -7.346 -17.177 1.00 90.50 86 VAL A CA 1
ATOM 644 C C . VAL A 1 86 ? 2.742 -8.735 -17.535 1.00 90.50 86 VAL A C 1
ATOM 646 O O . VAL A 1 86 ? 3.200 -9.467 -16.661 1.00 90.50 86 VAL A O 1
ATOM 649 N N . CYS A 1 87 ? 2.665 -9.096 -18.813 1.00 91.62 87 CYS A N 1
ATOM 650 C CA . CYS A 1 87 ? 3.227 -10.333 -19.351 1.00 91.62 87 CYS A CA 1
ATOM 651 C C . CYS A 1 87 ? 4.064 -10.042 -20.599 1.00 91.62 87 CYS A C 1
ATOM 653 O O . CYS A 1 87 ? 3.827 -9.046 -21.278 1.00 91.62 87 CYS A O 1
ATOM 655 N N . GLY A 1 88 ? 5.032 -10.906 -20.891 1.00 90.94 88 GLY A N 1
ATOM 656 C CA . GLY A 1 88 ? 5.911 -10.817 -22.054 1.00 90.94 88 GLY A CA 1
ATOM 657 C C . GLY A 1 88 ? 7.043 -11.836 -21.946 1.00 90.94 88 GLY A C 1
ATOM 658 O O . GLY A 1 88 ? 7.091 -12.611 -20.988 1.00 90.94 88 GLY A O 1
ATOM 659 N N . VAL A 1 89 ? 7.959 -11.821 -22.908 1.00 91.06 89 VAL A N 1
ATOM 660 C CA . VAL A 1 89 ? 9.100 -12.741 -22.966 1.00 91.06 89 VAL A CA 1
ATOM 661 C C . VAL A 1 89 ? 10.392 -11.950 -22.810 1.00 91.06 89 VAL A C 1
ATOM 663 O O . VAL A 1 89 ? 10.599 -10.941 -23.488 1.00 91.06 89 VAL A O 1
ATOM 666 N N . ARG A 1 90 ? 11.272 -12.404 -21.914 1.00 84.31 90 ARG A N 1
ATOM 667 C CA . ARG A 1 90 ? 12.654 -11.927 -21.868 1.00 84.31 90 ARG A CA 1
ATOM 668 C C . ARG A 1 90 ? 13.508 -12.881 -22.717 1.00 84.31 90 ARG A C 1
ATOM 670 O O . ARG A 1 90 ? 13.477 -14.073 -22.419 1.00 84.31 90 ARG A O 1
ATOM 677 N N . PRO A 1 91 ? 14.182 -12.388 -23.769 1.00 75.94 91 PRO A N 1
ATOM 678 C CA . PRO A 1 91 ? 15.067 -13.198 -24.605 1.00 75.94 91 PRO A CA 1
ATOM 679 C C . PRO A 1 91 ? 16.250 -13.779 -23.834 1.00 75.94 91 PRO A C 1
ATOM 681 O O . PRO A 1 91 ? 16.679 -13.133 -22.847 1.00 75.94 91 PRO A O 1
#